Protein AF-A0A0P8AP34-F1 (afdb_monomer)

Mean predicted aligned error: 3.26 Å

pLDDT: mean 94.68, std 5.71, range [66.31, 98.69]

Radius of gyration: 13.84 Å; Cα contacts (8 Å, |Δi|>4): 264; chains: 1; bounding box: 38×27×34 Å

Solvent-accessible surface area (backbone atoms only — not comparable to full-atom values): 5595 Å² total; per-residue (Å²): 118,61,66,52,74,53,68,55,76,51,82,95,37,41,32,45,30,46,32,49,29,29,53,101,77,74,80,53,64,26,46,33,44,32,49,28,35,55,77,39,84,52,97,44,41,34,34,35,40,35,45,30,44,33,46,54,96,64,39,30,37,34,44,38,40,34,39,40,40,25,88,46,92,65,72,35,48,31,38,33,38,36,44,24,48,32,47,58,80,61,76,46,77,46,75,50,73,51,76,42,79,48,97,72,134

Nearest PDB structures (foldseek):
  6x9z-assembly1_A  TM=8.421E-01  e=1.098E-01  synthetic construct
  8uzl-assembly2_B  TM=6.534E-01  e=4.245E+00  synthetic construct
  7pge-assembly1_B  TM=5.270E-01  e=3.800E+00  Escherichia coli
  7tt0-assembly1_A  TM=4.113E-01  e=2.579E+00  Escherichia coli
  1nqf-assembly1_A  TM=3.767E-01  e=6.255E+00  Escherichia coli

Foldseek 3Di:
DDKDKDWDD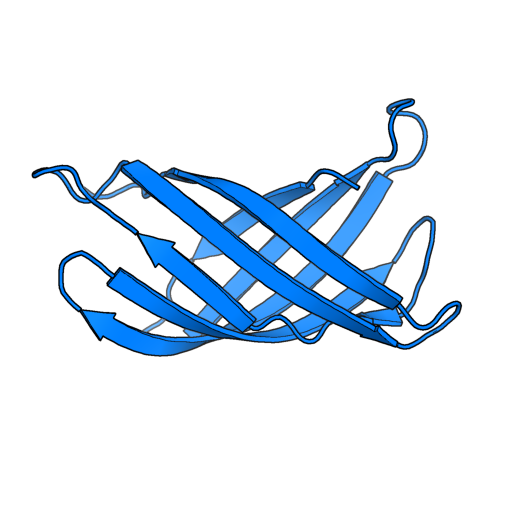DPDWWIWIWIWDDDPPNPKIKTKIKTKTFPDDDPFKTWIWIWIWMDIPFTFIKIKTKMWGQPDPPSFKTKIWIWIFGDHPDTDIDIDIDMGGDDDD

Sequence (105 aa):
MPFIGINNQFGERFVPEFRLGTNDFLTDFDVELVANFLLMKKESVEIYGGFGGRVGDIDGLVIPIGLNAFPFARKDFGFHFELAPLVGDFDYLRGTFGIRYRFID

Organism: NCBI:txid1305737

Structure (mmCIF, N/CA/C/O backbone):
data_AF-A0A0P8AP34-F1
#
_entry.id   AF-A0A0P8AP34-F1
#
loop_
_atom_site.group_PDB
_atom_site.id
_atom_site.type_symbol
_atom_site.label_atom_id
_atom_site.label_alt_id
_atom_site.label_comp_id
_atom_site.label_asym_id
_atom_site.label_entity_id
_atom_site.label_seq_id
_atom_site.pdbx_PDB_ins_code
_atom_site.Cartn_x
_atom_site.Cartn_y
_atom_site.Cartn_z
_atom_site.occupancy
_atom_site.B_iso_or_equiv
_atom_site.auth_seq_id
_atom_site.auth_comp_id
_atom_site.auth_asym_id
_atom_site.auth_atom_id
_atom_site.pdbx_PDB_model_num
ATOM 1 N N . MET A 1 1 ? 9.094 7.484 -5.043 1.00 82.06 1 MET A N 1
ATOM 2 C CA . MET A 1 1 ? 7.904 7.040 -5.798 1.00 82.06 1 MET A CA 1
ATOM 3 C C . MET A 1 1 ? 6.694 7.066 -4.880 1.00 82.06 1 MET A C 1
ATOM 5 O O . MET A 1 1 ? 6.376 6.051 -4.259 1.00 82.06 1 MET A O 1
ATOM 9 N N . PRO A 1 2 ? 6.085 8.246 -4.697 1.00 89.75 2 PRO A N 1
ATOM 10 C CA . PRO A 1 2 ? 4.748 8.335 -4.124 1.00 89.75 2 PRO A CA 1
ATOM 11 C C . PRO A 1 2 ? 3.745 7.559 -4.986 1.00 89.75 2 PRO A C 1
ATOM 13 O O . PRO A 1 2 ? 3.886 7.493 -6.206 1.00 89.75 2 PRO A O 1
ATOM 16 N N . PHE A 1 3 ? 2.720 6.997 -4.351 1.00 94.44 3 PHE A N 1
ATOM 17 C CA . PHE A 1 3 ? 1.581 6.409 -5.045 1.00 94.44 3 PHE A CA 1
ATOM 18 C C . PHE A 1 3 ? 0.284 6.668 -4.286 1.00 94.44 3 PHE A C 1
ATOM 20 O O . PHE A 1 3 ? 0.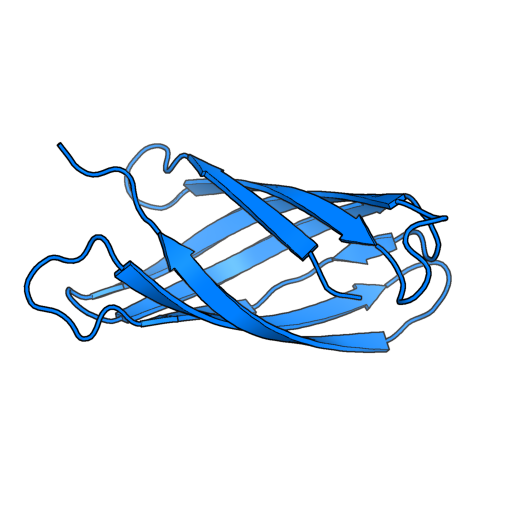280 6.864 -3.069 1.00 94.44 3 PHE A O 1
ATOM 27 N N . ILE A 1 4 ? -0.824 6.622 -5.018 1.00 96.56 4 ILE A N 1
ATOM 28 C CA . ILE A 1 4 ? -2.169 6.479 -4.468 1.00 96.56 4 ILE A CA 1
ATOM 29 C C . ILE A 1 4 ? -2.655 5.055 -4.726 1.00 96.56 4 ILE A C 1
ATOM 31 O O . ILE A 1 4 ? -2.490 4.532 -5.825 1.00 96.56 4 ILE A O 1
ATOM 35 N N . GLY A 1 5 ? -3.241 4.429 -3.706 1.00 97.38 5 GLY A N 1
ATOM 36 C CA . GLY A 1 5 ? -3.825 3.093 -3.789 1.00 97.38 5 GLY A CA 1
ATOM 37 C C . GLY A 1 5 ? -5.336 3.133 -3.590 1.00 97.38 5 GLY A C 1
ATOM 38 O O . GLY A 1 5 ? -5.831 3.839 -2.709 1.00 97.38 5 GLY A O 1
ATOM 39 N N . ILE A 1 6 ? -6.066 2.355 -4.385 1.00 98.06 6 ILE A N 1
ATOM 40 C CA . ILE A 1 6 ? -7.493 2.087 -4.197 1.00 98.06 6 ILE A CA 1
ATOM 41 C C . ILE A 1 6 ? -7.677 0.574 -4.136 1.00 98.06 6 ILE A C 1
ATOM 43 O O . ILE A 1 6 ? -7.224 -0.160 -5.014 1.00 98.06 6 ILE A O 1
ATOM 47 N N . ASN A 1 7 ? -8.358 0.109 -3.095 1.00 97.44 7 ASN A N 1
ATOM 48 C CA . ASN A 1 7 ? -8.648 -1.301 -2.879 1.00 97.44 7 ASN A CA 1
ATOM 49 C C . ASN A 1 7 ? -10.105 -1.508 -2.481 1.00 97.44 7 ASN A C 1
ATOM 51 O O . ASN A 1 7 ? -10.792 -0.582 -2.049 1.00 97.44 7 ASN A O 1
ATOM 55 N N . ASN A 1 8 ? -10.546 -2.755 -2.597 1.00 95.19 8 ASN A N 1
ATOM 56 C CA . ASN A 1 8 ? -11.779 -3.222 -1.987 1.00 95.19 8 ASN A CA 1
ATOM 57 C C . ASN A 1 8 ? -11.484 -4.504 -1.202 1.00 95.19 8 ASN A C 1
ATOM 59 O O . ASN A 1 8 ? -10.720 -5.347 -1.669 1.00 95.19 8 ASN A O 1
ATOM 63 N N . GLN A 1 9 ? -12.060 -4.652 -0.009 1.00 94.69 9 GLN A N 1
ATOM 64 C CA . GLN A 1 9 ? -11.910 -5.870 0.781 1.00 94.69 9 GLN A CA 1
ATOM 65 C C . GLN A 1 9 ? -12.981 -6.885 0.359 1.00 94.69 9 GLN A C 1
ATOM 67 O O . GLN A 1 9 ? -14.171 -6.673 0.578 1.00 94.69 9 GLN A O 1
ATOM 72 N N . PHE A 1 10 ? -12.551 -8.028 -0.173 1.00 94.25 10 PHE A N 1
ATOM 73 C CA . PHE A 1 10 ? -13.420 -9.160 -0.479 1.00 94.25 10 PHE A CA 1
ATOM 74 C C . PHE A 1 10 ? -13.328 -10.221 0.621 1.00 94.25 10 PHE A C 1
ATOM 76 O O . PHE A 1 10 ? -12.255 -10.748 0.937 1.00 94.25 10 PHE A O 1
ATOM 83 N N . GLY A 1 11 ? -14.480 -10.551 1.206 1.00 93.12 11 GLY A N 1
ATOM 84 C CA . GLY A 1 11 ? -14.553 -11.463 2.343 1.00 93.12 11 GLY A CA 1
ATOM 85 C C . GLY A 1 11 ? -13.760 -10.944 3.545 1.00 93.12 11 GLY A C 1
ATOM 86 O O . GLY A 1 11 ? -13.692 -9.744 3.811 1.00 93.12 11 GLY A O 1
ATOM 87 N N . GLU A 1 12 ? -13.140 -11.852 4.297 1.00 91.81 12 GLU A N 1
ATOM 88 C CA . GLU A 1 12 ? -12.474 -11.477 5.548 1.00 91.81 12 GLU A CA 1
ATOM 89 C C . GLU A 1 12 ? -11.050 -10.944 5.369 1.00 91.81 12 GLU A C 1
ATOM 91 O O . GLU A 1 12 ? -10.590 -10.168 6.211 1.00 91.81 12 GLU A O 1
ATOM 96 N N . ARG A 1 13 ? -10.340 -11.359 4.309 1.00 95.06 13 ARG A N 1
ATOM 97 C CA . ARG A 1 13 ? -8.879 -11.178 4.227 1.00 95.06 13 ARG A CA 1
ATOM 98 C C . ARG A 1 13 ? -8.333 -10.704 2.888 1.00 95.06 13 ARG A C 1
ATOM 100 O O . ARG A 1 13 ? -7.237 -10.160 2.898 1.00 95.06 13 ARG A O 1
ATOM 107 N N . PHE A 1 14 ? -9.020 -10.914 1.767 1.00 97.88 14 PHE A N 1
ATOM 108 C CA . PHE A 1 14 ? -8.458 -10.593 0.454 1.00 97.88 14 PHE A CA 1
ATOM 109 C C . PHE A 1 14 ? -8.696 -9.122 0.101 1.00 97.88 14 PHE A C 1
ATOM 111 O O . PHE A 1 14 ? -9.823 -8.639 0.180 1.00 97.88 14 PHE A O 1
ATOM 118 N N . VAL A 1 15 ? -7.634 -8.407 -0.264 1.00 98.00 15 VAL A N 1
ATOM 119 C CA . VAL A 1 15 ? -7.638 -6.959 -0.510 1.00 98.00 15 VAL A CA 1
ATOM 120 C C . VAL A 1 15 ? -6.814 -6.660 -1.771 1.00 98.00 15 VAL A C 1
ATOM 122 O O . VAL A 1 15 ? -5.651 -6.260 -1.679 1.00 98.00 15 VAL A O 1
ATOM 125 N N . PRO A 1 16 ? -7.364 -6.892 -2.974 1.00 98.31 16 PRO A N 1
ATOM 126 C CA . PRO A 1 16 ? -6.726 -6.453 -4.203 1.00 98.31 16 PRO A CA 1
ATOM 127 C C . PRO A 1 16 ? -6.668 -4.926 -4.239 1.00 98.31 16 PRO A C 1
ATOM 129 O O . PRO A 1 16 ? -7.626 -4.243 -3.872 1.00 98.31 16 PRO A O 1
ATOM 132 N N . GLU A 1 17 ? -5.539 -4.399 -4.686 1.00 98.56 17 GLU A N 1
ATOM 133 C CA . GLU A 1 17 ? -5.257 -2.974 -4.730 1.00 98.56 17 GLU A CA 1
ATOM 134 C C . GLU A 1 17 ? -4.683 -2.587 -6.088 1.00 98.56 17 GLU A C 1
ATOM 136 O O . GLU A 1 17 ? -3.743 -3.209 -6.585 1.00 98.56 17 GLU A O 1
ATOM 141 N N . PHE A 1 18 ? -5.256 -1.538 -6.666 1.00 98.56 18 PHE A N 1
ATOM 142 C CA . PHE A 1 18 ? -4.681 -0.818 -7.788 1.00 98.56 18 PHE A CA 1
ATOM 143 C C . PHE A 1 18 ? -3.940 0.401 -7.256 1.00 98.56 18 PHE A C 1
ATOM 145 O O . PHE A 1 18 ? -4.471 1.136 -6.419 1.00 98.56 18 PHE A O 1
ATOM 152 N N . ARG A 1 19 ? -2.727 0.624 -7.752 1.00 97.81 19 ARG A N 1
ATOM 153 C CA . ARG A 1 19 ? -1.858 1.725 -7.356 1.00 97.81 19 ARG A CA 1
ATOM 154 C C . ARG A 1 19 ? -1.433 2.506 -8.587 1.00 97.81 19 ARG A C 1
ATOM 156 O O . ARG A 1 19 ? -1.009 1.922 -9.583 1.00 97.81 19 ARG A O 1
ATOM 163 N N . LEU A 1 20 ? -1.527 3.825 -8.480 1.00 96.81 20 LEU A N 1
ATOM 164 C CA . LEU A 1 20 ? -0.989 4.764 -9.453 1.00 96.81 20 LEU A CA 1
ATOM 165 C C . LEU A 1 20 ? 0.140 5.546 -8.785 1.00 96.81 20 LEU A C 1
ATOM 167 O O . LEU A 1 20 ? -0.091 6.270 -7.813 1.00 96.81 20 LEU A O 1
ATOM 171 N N . GLY A 1 21 ? 1.354 5.344 -9.279 1.00 93.50 21 GLY A N 1
ATOM 172 C CA . GLY A 1 21 ? 2.569 6.005 -8.827 1.00 93.50 21 GLY A CA 1
ATOM 173 C C . GLY A 1 21 ? 3.054 7.058 -9.811 1.00 93.50 21 GLY A C 1
ATOM 174 O O . GLY A 1 21 ? 2.600 7.123 -10.951 1.00 93.50 21 GLY A O 1
ATOM 175 N N . THR A 1 22 ? 3.974 7.890 -9.344 1.00 90.56 22 THR A N 1
ATOM 176 C CA . THR A 1 22 ? 4.712 8.845 -10.173 1.00 90.56 22 THR A CA 1
ATOM 177 C C . THR A 1 22 ? 6.086 9.108 -9.568 1.00 90.56 22 THR A C 1
ATOM 179 O O . THR A 1 22 ? 6.314 8.889 -8.369 1.00 90.56 22 THR A O 1
ATOM 182 N N . ASN A 1 23 ? 6.998 9.621 -10.387 1.00 82.19 23 ASN A N 1
ATOM 183 C CA . ASN A 1 23 ? 8.223 10.265 -9.927 1.00 82.19 23 ASN A CA 1
ATOM 184 C C . ASN A 1 23 ? 7.972 11.731 -9.505 1.00 82.19 23 ASN A C 1
ATOM 186 O O . ASN A 1 23 ? 6.840 12.225 -9.553 1.00 82.19 23 ASN A O 1
ATOM 190 N N . ASP A 1 24 ? 9.030 12.421 -9.072 1.00 79.00 24 ASP A N 1
ATOM 191 C CA . ASP A 1 24 ? 8.967 13.795 -8.545 1.00 79.00 24 ASP A CA 1
ATOM 192 C C . ASP A 1 24 ? 8.539 14.843 -9.594 1.00 79.00 24 ASP A C 1
ATOM 194 O O . ASP A 1 24 ? 8.246 15.986 -9.240 1.00 79.00 24 ASP A O 1
ATOM 198 N N . PHE A 1 25 ? 8.486 14.466 -10.877 1.00 78.50 25 PHE A N 1
ATOM 199 C CA . PHE A 1 25 ? 8.231 15.370 -11.998 1.00 78.50 25 PHE A CA 1
ATOM 200 C C . PHE A 1 25 ? 6.820 15.250 -12.597 1.00 78.50 25 PHE A C 1
ATOM 202 O O . PHE A 1 25 ? 6.476 16.054 -13.461 1.00 78.50 25 PHE A O 1
ATOM 209 N N . LEU A 1 26 ? 5.979 14.316 -12.125 1.00 76.94 26 LEU A N 1
ATOM 210 C CA . LEU A 1 26 ? 4.616 14.064 -12.644 1.00 76.94 26 LEU A CA 1
ATOM 211 C C . LEU A 1 26 ? 4.550 13.742 -14.151 1.00 76.94 26 LEU A C 1
ATOM 213 O O . LEU A 1 26 ? 3.485 13.848 -14.761 1.00 76.94 26 LEU A O 1
ATOM 217 N N . THR A 1 27 ? 5.681 13.389 -14.759 1.00 74.31 27 THR A N 1
ATOM 218 C CA . THR A 1 27 ? 5.795 13.096 -16.193 1.00 74.31 27 THR A CA 1
ATOM 219 C C . THR A 1 27 ? 5.613 11.621 -16.499 1.00 74.31 27 THR A C 1
ATOM 221 O O . THR A 1 27 ? 5.065 11.288 -17.549 1.00 74.31 27 THR A O 1
ATOM 224 N N . ASP A 1 28 ? 6.009 10.760 -15.564 1.00 83.62 28 ASP A N 1
ATOM 225 C CA . ASP A 1 28 ? 6.040 9.317 -15.748 1.00 83.62 28 ASP A CA 1
ATOM 226 C C . ASP A 1 28 ? 5.172 8.661 -14.677 1.00 83.62 28 ASP A C 1
ATOM 228 O O . ASP A 1 28 ? 5.383 8.832 -13.472 1.00 83.62 28 ASP A O 1
ATOM 232 N N . PHE A 1 29 ? 4.134 7.965 -15.143 1.00 90.88 29 PHE A N 1
ATOM 233 C CA . PHE A 1 29 ? 3.181 7.273 -14.291 1.00 90.88 29 PHE A CA 1
ATOM 234 C C . PHE A 1 29 ? 3.506 5.793 -14.227 1.00 90.88 29 PHE A C 1
ATOM 236 O O . PHE A 1 29 ? 3.722 5.139 -15.246 1.00 90.88 29 PHE A O 1
ATOM 243 N N . ASP A 1 30 ? 3.415 5.260 -13.019 1.00 93.25 30 ASP A N 1
ATOM 244 C CA . ASP A 1 30 ? 3.562 3.842 -12.758 1.00 93.25 30 ASP A CA 1
ATOM 245 C C . ASP A 1 30 ? 2.216 3.227 -12.424 1.00 93.25 30 ASP A C 1
ATOM 247 O O . ASP A 1 30 ? 1.455 3.764 -11.615 1.00 93.25 30 ASP A O 1
ATOM 251 N N . VAL A 1 31 ? 1.956 2.052 -12.975 1.00 96.88 31 VAL A N 1
ATOM 252 C CA . VAL A 1 31 ? 0.795 1.247 -12.621 1.00 96.88 31 VAL A CA 1
ATOM 253 C C . VAL A 1 31 ? 1.264 0.025 -11.854 1.00 96.88 31 VAL A C 1
ATOM 255 O O . VAL A 1 31 ? 2.134 -0.711 -12.308 1.00 96.88 31 VAL A O 1
ATOM 258 N N . GLU A 1 32 ? 0.667 -0.217 -10.693 1.00 98.00 32 GLU A N 1
ATOM 259 C CA . GLU A 1 32 ? 0.956 -1.389 -9.874 1.00 98.00 32 GLU A CA 1
ATOM 260 C C . GLU A 1 32 ? -0.354 -2.066 -9.445 1.00 98.00 32 GLU A C 1
ATOM 262 O O . GLU A 1 32 ? -1.309 -1.424 -9.006 1.00 98.00 32 GLU A O 1
ATOM 267 N N . LEU A 1 33 ? -0.412 -3.386 -9.609 1.00 98.44 33 LEU A N 1
ATOM 268 C CA . LEU A 1 33 ? -1.528 -4.230 -9.189 1.00 98.44 33 LEU A CA 1
ATOM 269 C C . LEU A 1 33 ? -1.031 -5.205 -8.136 1.00 98.44 33 LEU A C 1
ATOM 271 O O . LEU A 1 33 ? -0.110 -5.978 -8.399 1.00 98.44 33 LEU A O 1
ATOM 275 N N . VAL A 1 34 ? -1.663 -5.201 -6.963 1.00 98.50 34 VAL A N 1
ATOM 276 C CA . VAL A 1 34 ? -1.244 -6.019 -5.824 1.00 98.50 34 VAL A CA 1
ATOM 277 C C . VAL A 1 34 ? -2.412 -6.812 -5.265 1.00 98.50 34 VAL A C 1
ATOM 279 O O . VAL A 1 34 ? -3.474 -6.277 -4.959 1.00 98.50 34 VAL A O 1
ATOM 282 N N . ALA A 1 35 ? -2.193 -8.104 -5.070 1.00 98.56 35 ALA A N 1
ATOM 283 C CA . ALA A 1 35 ? -3.079 -9.001 -4.355 1.00 98.56 35 ALA A CA 1
ATOM 284 C C . ALA A 1 35 ? -2.645 -9.067 -2.880 1.00 98.56 35 ALA A C 1
ATOM 286 O O . ALA A 1 35 ? -1.712 -9.799 -2.544 1.00 98.56 35 ALA A O 1
ATOM 287 N N . ASN A 1 36 ? -3.293 -8.299 -1.995 1.00 98.56 36 ASN A N 1
ATOM 288 C CA . ASN A 1 36 ? -2.975 -8.316 -0.563 1.00 98.56 36 ASN A CA 1
ATOM 289 C C . ASN A 1 36 ? -3.873 -9.278 0.221 1.00 98.56 36 ASN A C 1
ATOM 291 O O . ASN A 1 36 ? -5.049 -9.469 -0.091 1.00 98.56 36 ASN A O 1
ATOM 295 N N . PHE A 1 37 ? -3.327 -9.826 1.302 1.00 98.19 37 PHE A N 1
ATOM 296 C CA . PHE A 1 37 ? -4.023 -10.647 2.280 1.00 98.19 37 PHE A CA 1
ATOM 297 C C . PHE A 1 37 ? -3.789 -10.096 3.687 1.00 98.19 37 PHE A C 1
ATOM 299 O O . PHE A 1 37 ? -2.648 -9.916 4.115 1.00 98.19 37 PHE A O 1
ATOM 306 N N . LEU A 1 38 ? -4.870 -9.863 4.433 1.00 98.06 38 LEU A N 1
ATOM 307 C CA . LEU A 1 38 ? -4.798 -9.519 5.852 1.00 98.06 38 LEU A CA 1
ATOM 308 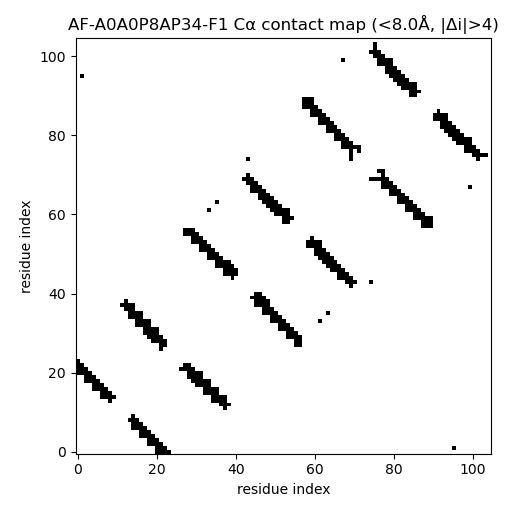C C . LEU A 1 38 ? -4.268 -10.725 6.640 1.00 98.06 38 LEU A C 1
ATOM 310 O O . LEU A 1 38 ? -4.934 -11.756 6.755 1.00 98.06 38 LEU A O 1
ATOM 314 N N . LEU A 1 39 ? -3.067 -10.577 7.196 1.00 98.00 39 LEU A N 1
ATOM 315 C CA . LEU A 1 39 ? -2.407 -11.563 8.056 1.00 98.00 39 LEU A CA 1
ATOM 316 C C . LEU A 1 39 ? -2.871 -11.417 9.508 1.00 98.00 39 LEU A C 1
ATOM 318 O O . LEU A 1 39 ? -2.990 -12.399 10.238 1.00 98.00 39 LEU A O 1
ATOM 322 N N . MET A 1 40 ? -3.165 -10.182 9.918 1.00 97.69 40 MET A N 1
ATOM 323 C CA . MET A 1 40 ? -3.728 -9.856 11.222 1.00 97.69 40 MET A CA 1
ATOM 324 C C . MET A 1 40 ? -4.748 -8.732 11.068 1.00 97.69 40 MET A C 1
ATOM 326 O O . MET A 1 40 ? -4.450 -7.704 10.464 1.00 97.69 40 MET A O 1
ATOM 330 N N . LYS A 1 41 ? -5.921 -8.899 11.683 1.00 95.00 41 LYS A N 1
ATOM 331 C CA . LYS A 1 41 ? -6.965 -7.874 11.757 1.00 95.00 41 LYS A CA 1
ATOM 332 C C . LYS A 1 41 ? -7.390 -7.673 13.208 1.00 95.00 41 LYS A C 1
ATOM 334 O O . LYS A 1 41 ? -8.086 -8.511 13.774 1.00 95.00 41 LYS A O 1
ATOM 339 N N . LYS A 1 42 ? -6.930 -6.582 13.821 1.00 94.88 42 LYS A N 1
ATOM 340 C CA . LYS A 1 42 ? -7.395 -6.092 15.126 1.00 94.88 42 LYS A CA 1
ATOM 341 C C . LYS A 1 42 ? -8.156 -4.783 14.926 1.00 94.88 42 LYS A C 1
ATOM 343 O O . LYS A 1 42 ? -8.032 -4.143 13.889 1.00 94.88 42 LYS A O 1
ATOM 348 N N . GLU A 1 43 ? -8.899 -4.359 15.943 1.00 92.44 43 GLU A N 1
ATOM 349 C CA . GLU A 1 43 ? -9.779 -3.183 15.873 1.00 92.44 43 GLU A CA 1
ATOM 350 C C . GLU A 1 43 ? -9.080 -1.900 15.383 1.00 92.44 43 GLU A C 1
ATOM 352 O O . GLU A 1 43 ? -9.647 -1.137 14.607 1.00 92.44 43 GLU A O 1
ATOM 357 N N . SER A 1 44 ? -7.839 -1.664 15.820 1.00 96.00 44 SER A N 1
ATOM 358 C CA . SER A 1 44 ? -7.087 -0.442 15.488 1.00 96.00 44 SER A CA 1
ATOM 359 C C . SER A 1 44 ? -5.815 -0.696 14.681 1.00 96.00 44 SER A C 1
ATOM 361 O O . SER A 1 44 ? -5.118 0.258 14.350 1.00 96.00 44 SER A O 1
ATOM 363 N N . VAL A 1 45 ? -5.480 -1.956 14.388 1.00 97.56 45 VAL A N 1
ATOM 364 C CA . VAL A 1 45 ? -4.239 -2.323 13.691 1.00 97.56 45 VAL A CA 1
ATOM 365 C C . VAL A 1 45 ? -4.489 -3.510 12.774 1.00 97.56 45 VAL A C 1
ATOM 367 O O . VAL A 1 45 ? -4.996 -4.546 13.205 1.00 97.56 45 VAL A O 1
ATOM 370 N N . GLU A 1 46 ? -4.045 -3.384 11.533 1.00 97.81 46 GLU A N 1
ATOM 371 C CA . GLU A 1 46 ? -4.031 -4.461 10.554 1.00 97.81 46 GLU A CA 1
ATOM 372 C C . GLU A 1 46 ? -2.626 -4.658 10.012 1.00 97.81 46 GLU A C 1
ATOM 374 O O . GLU A 1 46 ? -1.917 -3.686 9.768 1.00 97.81 46 GLU A O 1
ATOM 379 N N . ILE A 1 47 ? -2.248 -5.915 9.803 1.00 98.50 47 ILE A N 1
ATOM 380 C CA . ILE A 1 47 ? -1.025 -6.288 9.096 1.00 98.50 47 ILE A CA 1
ATOM 381 C C . ILE A 1 47 ? -1.440 -7.077 7.864 1.00 98.50 47 ILE A C 1
ATOM 383 O O . ILE A 1 47 ? -2.284 -7.974 7.956 1.00 98.50 47 ILE A O 1
ATOM 387 N N . TYR A 1 48 ? -0.835 -6.762 6.728 1.00 98.56 48 TYR A N 1
ATOM 388 C CA . TYR A 1 48 ? -1.047 -7.474 5.480 1.00 98.56 48 TYR A CA 1
ATOM 389 C C . TYR A 1 48 ? 0.279 -7.852 4.833 1.00 98.56 48 TYR A C 1
ATOM 391 O O . TYR A 1 48 ? 1.312 -7.229 5.072 1.00 98.56 48 TYR A O 1
ATOM 399 N N . GLY A 1 49 ? 0.221 -8.891 4.013 1.00 98.69 49 GLY A N 1
ATOM 400 C CA . GLY A 1 49 ? 1.257 -9.237 3.055 1.00 98.69 49 GLY A CA 1
ATOM 401 C C . GLY A 1 49 ? 0.618 -9.384 1.684 1.00 98.69 49 GLY A C 1
ATOM 402 O O . GLY A 1 49 ? -0.571 -9.695 1.592 1.00 98.69 49 GLY A O 1
ATOM 403 N N . GLY A 1 50 ? 1.375 -9.162 0.624 1.00 98.38 50 GLY A N 1
ATOM 404 C CA . GLY A 1 50 ? 0.851 -9.245 -0.727 1.00 98.38 50 GLY A CA 1
ATOM 405 C C . GLY A 1 50 ? 1.893 -9.646 -1.750 1.00 98.38 50 GLY A C 1
ATOM 406 O O . GLY A 1 50 ? 3.075 -9.818 -1.453 1.00 98.38 50 GLY A O 1
ATOM 407 N N . PHE A 1 51 ? 1.412 -9.786 -2.975 1.00 98.38 51 PHE A N 1
ATOM 408 C CA . PHE A 1 51 ? 2.229 -9.990 -4.157 1.00 98.38 51 PHE A CA 1
ATOM 409 C C . PHE A 1 51 ? 1.566 -9.294 -5.341 1.00 98.38 51 PHE A C 1
ATOM 411 O O . PHE A 1 51 ? 0.339 -9.305 -5.465 1.00 98.38 51 PHE A O 1
ATOM 418 N N . GLY A 1 52 ? 2.362 -8.684 -6.204 1.00 98.19 52 GLY A N 1
ATOM 419 C CA . GLY A 1 52 ? 1.871 -7.885 -7.310 1.00 98.19 52 GLY A CA 1
ATOM 420 C C . GLY A 1 52 ? 2.901 -7.683 -8.405 1.00 98.19 52 GLY A C 1
ATOM 421 O O . GLY A 1 52 ? 4.020 -8.188 -8.330 1.00 98.19 52 GLY A O 1
ATOM 422 N N . GLY A 1 53 ? 2.502 -6.922 -9.413 1.00 98.00 53 GLY A N 1
ATOM 423 C CA . GLY A 1 53 ? 3.369 -6.472 -10.494 1.00 98.00 53 GLY A CA 1
ATOM 424 C C . GLY A 1 53 ? 3.248 -4.968 -10.681 1.00 98.00 53 GLY A C 1
ATOM 425 O O . GLY A 1 53 ? 2.173 -4.401 -10.473 1.00 98.00 53 GLY A O 1
ATOM 426 N N . ARG A 1 54 ? 4.351 -4.342 -11.080 1.00 96.12 54 ARG A N 1
ATOM 427 C CA . ARG A 1 54 ? 4.458 -2.926 -11.426 1.00 96.12 54 ARG A CA 1
ATOM 428 C C . ARG A 1 54 ? 4.977 -2.784 -12.854 1.00 96.12 54 ARG A C 1
ATOM 430 O O . ARG A 1 54 ? 5.859 -3.541 -13.254 1.00 96.12 54 ARG A O 1
ATOM 437 N N . VAL A 1 55 ? 4.423 -1.815 -13.578 1.00 95.56 55 VAL A N 1
ATOM 438 C CA . VAL A 1 55 ? 4.858 -1.386 -14.912 1.00 95.56 55 VAL A CA 1
ATOM 439 C C . VAL A 1 55 ? 4.994 0.140 -14.924 1.00 95.56 55 VAL A C 1
ATOM 441 O O . VAL A 1 55 ? 4.089 0.826 -14.441 1.00 95.56 55 VAL A O 1
ATOM 444 N N . GLY A 1 56 ? 6.096 0.668 -15.456 1.00 91.88 56 GLY A N 1
ATOM 445 C CA . GLY A 1 56 ? 6.391 2.102 -15.522 1.00 91.88 56 GLY A CA 1
ATOM 446 C C . GLY A 1 56 ? 7.894 2.378 -15.613 1.00 91.88 56 GLY A C 1
ATOM 447 O O . GLY A 1 56 ? 8.575 1.819 -16.465 1.00 91.88 56 GLY A O 1
ATOM 448 N N . ASP A 1 57 ? 8.419 3.226 -14.726 1.00 88.56 57 ASP A N 1
ATOM 449 C CA . ASP A 1 57 ? 9.847 3.593 -14.704 1.00 88.56 57 ASP A CA 1
ATOM 450 C C . ASP A 1 57 ? 10.759 2.424 -14.284 1.00 88.56 57 ASP A C 1
ATOM 452 O O . ASP A 1 57 ? 11.928 2.370 -14.664 1.00 88.56 57 ASP A O 1
ATOM 456 N N . ILE A 1 58 ? 10.253 1.509 -13.443 1.00 89.38 58 ILE A N 1
ATOM 457 C CA . ILE A 1 58 ? 10.965 0.271 -13.080 1.00 89.38 58 ILE A CA 1
ATOM 458 C C . ILE A 1 58 ? 9.955 -0.873 -13.051 1.00 89.38 58 ILE A C 1
ATOM 460 O O . ILE A 1 58 ? 9.103 -0.932 -12.151 1.00 89.38 58 ILE A O 1
ATOM 464 N N . ASP A 1 59 ? 10.077 -1.788 -14.004 1.00 94.81 59 ASP A N 1
ATOM 465 C CA . ASP A 1 59 ? 9.181 -2.928 -14.114 1.00 94.81 59 ASP A CA 1
ATOM 466 C C . ASP A 1 59 ? 9.616 -4.044 -13.163 1.00 94.81 59 ASP A C 1
ATOM 468 O O . ASP A 1 59 ? 10.804 -4.258 -12.890 1.00 94.81 59 ASP A O 1
ATOM 472 N N . GLY A 1 60 ? 8.640 -4.779 -12.629 1.00 96.62 60 GLY A N 1
ATOM 473 C CA . GLY A 1 60 ? 8.950 -5.929 -11.791 1.00 96.62 60 GLY A CA 1
ATOM 474 C C . GLY A 1 60 ? 7.821 -6.421 -10.905 1.00 96.62 60 GLY A C 1
ATOM 475 O O . GLY A 1 60 ? 6.688 -5.939 -10.927 1.00 96.62 60 GLY A O 1
ATOM 476 N N . LEU A 1 61 ? 8.165 -7.418 -10.100 1.00 98.19 61 LEU A N 1
ATOM 477 C CA . LEU A 1 61 ? 7.323 -7.970 -9.052 1.00 98.19 61 LEU A CA 1
ATOM 478 C C . LEU A 1 61 ? 7.417 -7.111 -7.796 1.00 98.19 61 LEU A C 1
ATOM 480 O O . LEU A 1 61 ? 8.491 -6.619 -7.459 1.00 98.19 61 LEU A O 1
ATOM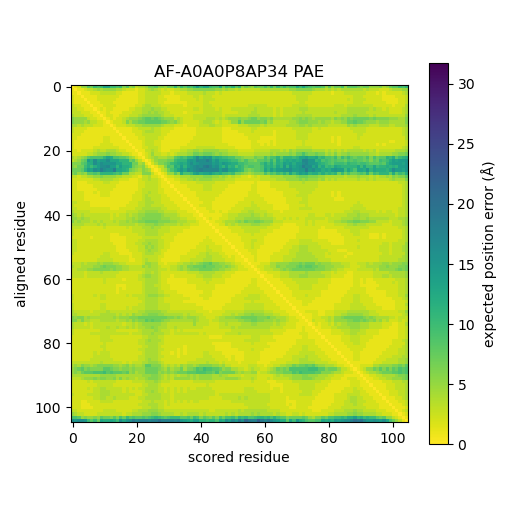 484 N N . VAL A 1 62 ? 6.306 -6.986 -7.073 1.00 97.94 62 VAL A N 1
ATOM 485 C CA . VAL A 1 62 ? 6.215 -6.228 -5.819 1.00 97.94 62 VAL A CA 1
ATOM 486 C C . VAL A 1 62 ? 5.715 -7.147 -4.716 1.00 97.94 62 VAL A C 1
ATOM 4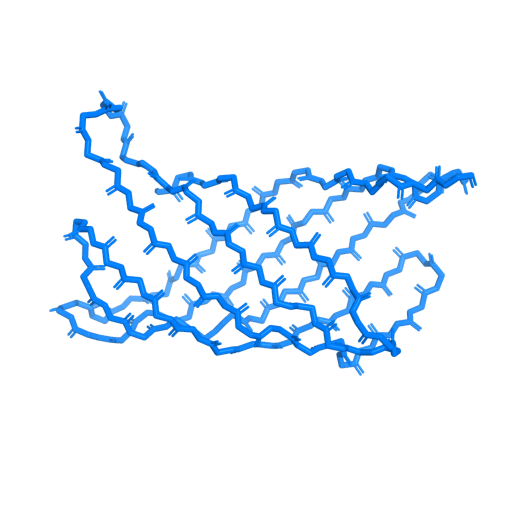88 O O . VAL A 1 62 ? 4.687 -7.804 -4.875 1.00 97.94 62 VAL A O 1
ATOM 491 N N . ILE A 1 63 ? 6.427 -7.196 -3.589 1.00 98.38 63 ILE A N 1
ATOM 492 C CA . ILE A 1 63 ? 6.111 -8.103 -2.471 1.00 98.38 63 ILE A CA 1
ATOM 493 C C . ILE A 1 63 ? 5.868 -7.296 -1.188 1.00 98.38 63 ILE A C 1
ATOM 495 O O . ILE A 1 63 ? 6.732 -7.232 -0.316 1.00 98.38 63 ILE A O 1
ATOM 499 N N . PRO A 1 64 ? 4.724 -6.614 -1.044 1.00 98.25 64 PRO A N 1
ATOM 500 C CA . PRO A 1 64 ? 4.520 -5.733 0.094 1.00 98.25 64 PRO A CA 1
ATOM 501 C C . PRO A 1 64 ? 4.220 -6.485 1.389 1.00 98.25 64 PRO A C 1
ATOM 503 O O . PRO A 1 64 ? 3.460 -7.452 1.418 1.00 98.25 64 PRO A O 1
ATOM 506 N N . ILE A 1 65 ? 4.762 -5.969 2.487 1.00 98.56 65 ILE A N 1
ATOM 507 C CA . ILE A 1 65 ? 4.353 -6.260 3.858 1.00 98.56 65 ILE A CA 1
ATOM 508 C C . ILE A 1 65 ? 4.058 -4.917 4.510 1.00 98.56 65 ILE A C 1
ATOM 510 O O . ILE A 1 65 ? 4.936 -4.057 4.592 1.00 98.56 65 ILE A O 1
ATOM 514 N N . GLY A 1 66 ? 2.830 -4.725 4.978 1.00 98.25 66 GLY A N 1
ATOM 515 C CA . GLY A 1 66 ? 2.422 -3.432 5.504 1.00 98.25 66 GLY A CA 1
ATOM 516 C C . GLY A 1 66 ? 1.526 -3.494 6.724 1.00 98.25 66 GLY A C 1
ATOM 517 O O . GLY A 1 66 ? 0.988 -4.534 7.109 1.00 98.25 66 GLY A O 1
ATOM 518 N N . LEU A 1 67 ? 1.397 -2.327 7.341 1.00 98.44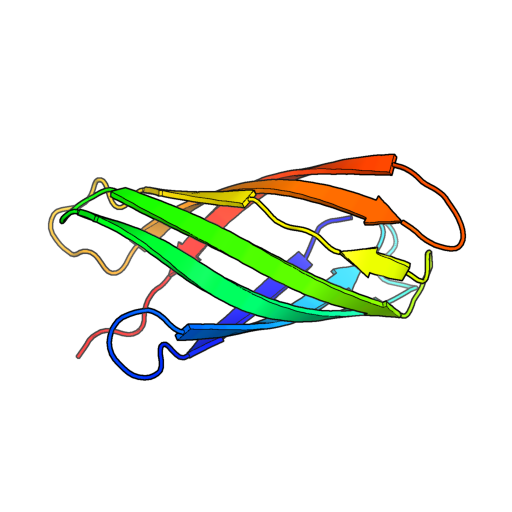 67 LEU A N 1
ATOM 519 C CA . LEU A 1 67 ? 0.645 -2.059 8.547 1.00 98.44 67 LEU A CA 1
ATOM 520 C C . LEU A 1 67 ? -0.308 -0.895 8.288 1.00 98.44 67 LEU A C 1
ATOM 522 O O . LEU A 1 67 ? 0.101 0.167 7.822 1.00 98.44 67 LEU A O 1
ATOM 526 N N . ASN A 1 68 ? -1.575 -1.079 8.647 1.00 98.06 68 ASN A N 1
ATOM 527 C CA . ASN A 1 68 ? -2.549 0.004 8.708 1.00 98.06 68 ASN A CA 1
ATOM 528 C C . ASN A 1 68 ? -2.941 0.240 10.172 1.00 98.06 68 ASN A C 1
ATOM 530 O O . ASN A 1 68 ? -3.347 -0.697 10.860 1.00 98.06 68 ASN A O 1
ATOM 534 N N . ALA A 1 69 ? -2.837 1.479 10.647 1.00 98.19 69 ALA A N 1
ATOM 535 C CA . ALA A 1 69 ? -3.203 1.876 12.006 1.00 98.19 69 ALA A CA 1
ATOM 536 C C . ALA A 1 69 ? -4.372 2.866 11.988 1.00 98.19 69 ALA A C 1
ATOM 538 O O . ALA A 1 69 ? -4.303 3.890 11.317 1.00 98.19 69 ALA A O 1
ATOM 539 N N . PHE A 1 70 ? -5.415 2.599 12.773 1.00 97.56 70 PHE A N 1
ATOM 540 C CA . PHE A 1 70 ? -6.638 3.406 12.858 1.00 97.56 70 PHE A CA 1
ATOM 541 C C . PHE A 1 70 ? -6.824 3.909 14.297 1.00 97.56 70 PHE A C 1
ATOM 543 O O . PHE A 1 70 ? -7.544 3.282 15.084 1.00 97.56 70 PHE A O 1
ATOM 550 N N . PRO A 1 71 ? -6.142 5.005 14.684 1.00 95.62 71 PRO A N 1
ATOM 551 C CA . PRO A 1 71 ? -6.092 5.454 16.076 1.00 95.62 71 PRO A CA 1
ATOM 552 C C . PRO A 1 71 ? -7.366 6.178 16.529 1.00 95.62 71 PRO A C 1
ATOM 554 O O . PRO A 1 71 ? -7.586 6.341 17.725 1.00 95.62 71 PRO A O 1
ATOM 557 N N . PHE A 1 72 ? -8.213 6.608 15.595 1.00 95.88 72 PHE A N 1
ATOM 558 C CA . PHE A 1 72 ? -9.434 7.353 15.891 1.00 95.88 72 PHE A CA 1
ATOM 559 C C . PHE A 1 72 ? -10.591 6.422 16.267 1.00 95.88 72 PHE A C 1
ATOM 561 O O . PHE A 1 72 ? -10.558 5.226 15.981 1.00 95.88 72 PHE A O 1
ATOM 568 N N . ALA A 1 73 ? -11.615 6.960 16.935 1.00 92.94 73 ALA A N 1
ATOM 569 C CA . ALA A 1 73 ? -12.800 6.188 17.317 1.00 92.94 73 ALA A CA 1
ATOM 570 C C . ALA A 1 73 ? -13.555 5.683 16.078 1.00 92.94 73 ALA A C 1
ATOM 572 O O . ALA A 1 73 ? -13.850 4.494 15.966 1.00 92.94 73 ALA A O 1
ATOM 573 N N . ARG A 1 74 ? -13.792 6.579 15.112 1.00 90.81 74 ARG A N 1
ATOM 574 C CA . ARG A 1 74 ? -14.261 6.207 13.778 1.00 90.81 74 ARG A CA 1
ATOM 575 C C . ARG A 1 74 ? -13.068 5.637 13.007 1.00 90.81 74 ARG A C 1
ATOM 577 O O . ARG A 1 74 ? -12.049 6.301 12.849 1.00 90.81 74 ARG A O 1
ATOM 584 N N . LYS A 1 75 ? -13.161 4.369 12.599 1.00 94.38 75 LYS A N 1
ATOM 585 C CA . LYS A 1 75 ? -12.073 3.621 11.938 1.00 94.38 75 LYS A CA 1
ATOM 586 C C . LYS A 1 75 ? -12.023 3.869 10.427 1.00 94.38 75 LYS A C 1
ATOM 588 O O . LYS A 1 75 ? -11.656 2.968 9.675 1.00 94.38 75 LYS A O 1
ATOM 593 N N . ASP A 1 76 ? -12.429 5.061 9.996 1.00 95.69 76 ASP A N 1
ATOM 594 C CA . ASP A 1 76 ? -12.431 5.509 8.604 1.00 95.69 76 ASP A CA 1
ATOM 595 C C . ASP A 1 76 ? -11.088 6.119 8.202 1.00 95.69 76 ASP A C 1
ATOM 597 O O . ASP A 1 76 ? -10.637 5.899 7.087 1.00 95.69 76 ASP A O 1
ATOM 601 N N . PHE A 1 77 ? -10.405 6.815 9.108 1.00 97.38 77 PHE A N 1
ATOM 602 C CA . PHE A 1 77 ? -9.105 7.426 8.841 1.00 97.38 77 PHE A CA 1
ATOM 603 C C . PHE A 1 77 ? -7.970 6.758 9.626 1.00 97.38 77 PHE A C 1
ATOM 605 O O . PHE A 1 77 ? -8.100 6.419 10.806 1.00 97.38 77 PHE A O 1
ATOM 612 N N . GLY A 1 78 ? -6.827 6.584 8.969 1.00 97.31 78 GLY A N 1
ATOM 613 C CA . GLY A 1 78 ? -5.664 5.945 9.557 1.00 97.31 78 GLY A CA 1
ATOM 614 C C . GLY A 1 78 ? -4.360 6.246 8.838 1.00 97.31 78 GLY A C 1
ATOM 615 O O . GLY A 1 78 ? -4.295 7.028 7.891 1.00 97.31 78 GLY A O 1
ATOM 616 N N . PHE A 1 79 ? -3.316 5.584 9.308 1.00 98.31 79 PHE A N 1
ATOM 617 C CA . PHE A 1 79 ? -1.968 5.652 8.773 1.00 98.31 79 PHE A CA 1
ATOM 618 C C . PHE A 1 79 ? -1.600 4.329 8.124 1.00 98.31 79 PHE A C 1
ATOM 620 O O . PHE A 1 79 ? -2.047 3.264 8.553 1.00 98.31 79 PHE A O 1
ATOM 627 N N . HIS A 1 80 ? -0.772 4.417 7.099 1.00 98.06 80 HIS A N 1
ATOM 628 C CA . HIS A 1 80 ? -0.285 3.299 6.319 1.00 98.06 80 HIS A CA 1
ATOM 629 C C . HIS A 1 80 ? 1.237 3.295 6.356 1.00 98.06 80 HIS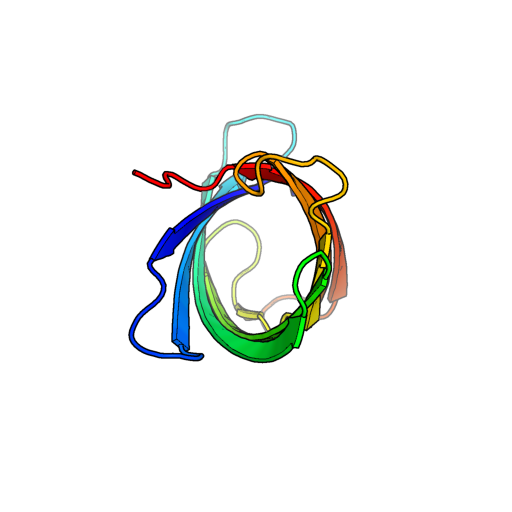 A C 1
ATOM 631 O O . HIS A 1 80 ? 1.851 4.348 6.199 1.00 98.06 80 HIS A O 1
ATOM 637 N N . PHE A 1 81 ? 1.828 2.122 6.545 1.00 98.31 81 PHE A N 1
ATOM 638 C CA . PHE A 1 81 ? 3.263 1.884 6.441 1.00 98.31 81 PHE A CA 1
ATOM 639 C C . PHE A 1 81 ? 3.475 0.600 5.650 1.00 98.31 81 PHE A C 1
ATOM 641 O O . PHE A 1 81 ? 2.817 -0.398 5.936 1.00 98.31 81 PHE A O 1
ATOM 648 N N . GLU A 1 82 ? 4.396 0.593 4.697 1.00 98.50 82 GLU A N 1
ATOM 649 C CA . GLU A 1 82 ? 4.689 -0.585 3.884 1.00 98.50 82 GLU A CA 1
ATOM 650 C C . GLU A 1 82 ? 6.187 -0.711 3.637 1.00 98.50 82 GLU A C 1
ATOM 652 O O . GLU A 1 82 ? 6.896 0.273 3.423 1.00 98.50 82 GLU A O 1
ATOM 657 N N . LEU A 1 83 ? 6.653 -1.954 3.649 1.00 98.31 83 LEU A N 1
ATOM 658 C CA . LEU A 1 83 ? 7.947 -2.352 3.136 1.00 98.31 83 LEU A CA 1
ATOM 659 C C . LEU A 1 83 ? 7.717 -3.338 1.991 1.00 98.31 83 LEU A C 1
ATOM 661 O O . LEU A 1 83 ? 7.058 -4.357 2.180 1.00 98.31 83 LEU A O 1
ATOM 665 N N . ALA A 1 84 ? 8.258 -3.049 0.816 1.00 97.94 84 ALA A N 1
ATOM 666 C CA . ALA A 1 84 ? 8.061 -3.853 -0.380 1.00 97.94 84 ALA A CA 1
ATOM 667 C C . ALA A 1 84 ? 9.391 -4.038 -1.117 1.00 97.94 84 ALA A C 1
ATOM 669 O O . ALA A 1 84 ? 9.916 -3.071 -1.671 1.00 97.94 84 ALA A O 1
ATOM 670 N N . PRO A 1 85 ? 9.963 -5.251 -1.146 1.00 97.50 85 PRO A N 1
ATOM 671 C CA . PRO A 1 85 ? 10.938 -5.609 -2.159 1.00 97.50 85 PRO A CA 1
ATOM 672 C C . PRO A 1 85 ? 10.302 -5.498 -3.547 1.00 97.50 85 PRO A C 1
ATOM 674 O O . PRO A 1 85 ? 9.188 -5.990 -3.764 1.00 97.50 85 PRO A O 1
ATOM 677 N N . LEU A 1 86 ? 11.025 -4.863 -4.464 1.00 96.50 86 LEU A N 1
ATOM 678 C CA . LEU A 1 86 ? 10.763 -4.887 -5.893 1.00 96.50 86 LEU A CA 1
ATOM 679 C C . LEU A 1 86 ? 11.876 -5.677 -6.569 1.00 96.50 86 LEU A C 1
ATOM 681 O O . LEU A 1 86 ? 13.048 -5.434 -6.287 1.00 96.50 86 LEU A O 1
ATOM 685 N N . VAL A 1 87 ? 11.491 -6.648 -7.395 1.00 97.00 87 VAL A N 1
ATOM 686 C CA . VAL A 1 87 ? 12.408 -7.570 -8.078 1.00 97.00 87 VAL A CA 1
ATOM 687 C C . VAL A 1 87 ? 12.065 -7.587 -9.560 1.00 97.00 87 VAL A C 1
ATOM 689 O O . VAL A 1 87 ? 10.926 -7.894 -9.918 1.00 97.00 87 VAL A O 1
ATOM 692 N N . GLY A 1 88 ? 13.022 -7.257 -10.419 1.00 95.00 88 GLY A N 1
ATOM 693 C CA . GLY A 1 88 ? 12.763 -7.053 -11.845 1.00 95.00 88 GLY A CA 1
ATOM 694 C C . GLY A 1 88 ? 13.931 -6.370 -12.538 1.00 95.00 88 GLY A C 1
ATOM 695 O O . GLY A 1 88 ? 15.050 -6.873 -12.484 1.00 95.00 88 GLY A O 1
ATOM 696 N N . ASP A 1 89 ? 13.675 -5.225 -13.168 1.00 90.25 89 ASP A N 1
ATOM 697 C CA . ASP A 1 89 ? 14.716 -4.455 -13.865 1.00 90.25 89 ASP A CA 1
ATOM 698 C C . ASP A 1 89 ? 15.819 -3.980 -12.912 1.00 90.25 89 ASP A C 1
ATOM 700 O O . ASP A 1 89 ? 17.007 -4.014 -13.236 1.00 90.25 89 ASP A O 1
ATOM 704 N N . PHE A 1 90 ? 15.415 -3.564 -11.710 1.00 90.75 90 PHE A N 1
ATOM 705 C CA . PHE A 1 90 ? 16.309 -3.235 -10.612 1.00 90.75 90 PHE A CA 1
ATOM 706 C C . PHE A 1 90 ? 15.747 -3.779 -9.306 1.00 90.75 90 PHE A C 1
ATOM 708 O O . PHE A 1 90 ? 14.590 -3.525 -8.964 1.00 90.75 90 PHE A O 1
ATOM 715 N N . ASP A 1 91 ? 16.599 -4.463 -8.548 1.00 95.25 91 ASP A N 1
ATOM 716 C CA . ASP A 1 91 ? 16.237 -5.007 -7.246 1.00 95.25 91 ASP A CA 1
ATOM 717 C C . ASP A 1 91 ? 16.446 -3.952 -6.158 1.00 95.25 91 ASP A C 1
ATOM 719 O O . ASP A 1 91 ? 17.568 -3.501 -5.909 1.00 95.25 91 ASP A O 1
ATOM 723 N N . TYR A 1 92 ? 15.369 -3.554 -5.481 1.00 93.88 92 TYR A N 1
ATOM 724 C CA . TYR A 1 92 ? 15.456 -2.609 -4.369 1.00 93.88 92 TYR A CA 1
ATOM 725 C C . TYR A 1 92 ? 14.336 -2.793 -3.350 1.00 93.88 92 TYR A C 1
ATOM 727 O O . TYR A 1 92 ? 13.281 -3.368 -3.611 1.00 93.88 92 TYR A O 1
ATOM 735 N N . LEU A 1 93 ? 14.578 -2.276 -2.147 1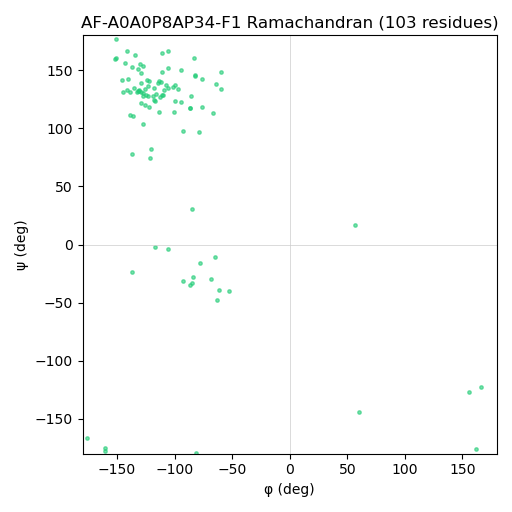.00 96.56 93 LEU A N 1
ATOM 736 C CA . LEU A 1 93 ? 13.623 -2.289 -1.050 1.00 96.56 93 LEU A CA 1
ATOM 737 C C . LEU A 1 93 ? 12.942 -0.921 -0.945 1.00 96.56 93 LEU A C 1
ATOM 739 O O . LEU A 1 93 ? 13.589 0.075 -0.622 1.00 96.56 93 LEU A O 1
ATOM 743 N N . ARG A 1 94 ? 11.633 -0.867 -1.200 1.00 95.19 94 ARG A N 1
ATOM 744 C CA . ARG A 1 94 ? 10.821 0.349 -1.080 1.00 95.19 94 ARG A CA 1
ATOM 745 C C . ARG A 1 94 ? 10.156 0.406 0.289 1.00 95.19 94 ARG A C 1
ATOM 747 O O . ARG A 1 94 ? 9.394 -0.487 0.641 1.00 95.19 94 ARG A O 1
ATOM 754 N N . GLY A 1 95 ? 10.403 1.479 1.034 1.00 97.00 95 GLY A N 1
ATOM 755 C CA . GLY A 1 95 ? 9.619 1.839 2.217 1.00 97.00 95 GLY A CA 1
ATOM 756 C C . GLY A 1 95 ? 8.634 2.957 1.887 1.00 97.00 95 GLY A C 1
ATOM 757 O O . GLY A 1 95 ? 9.020 3.933 1.243 1.00 97.00 95 GLY A O 1
ATOM 758 N N . THR A 1 96 ? 7.385 2.845 2.332 1.00 95.88 96 THR A N 1
ATOM 759 C CA . THR A 1 96 ? 6.391 3.918 2.215 1.00 95.88 96 THR A CA 1
ATOM 760 C C . THR A 1 96 ? 5.670 4.158 3.535 1.00 95.88 96 THR A C 1
ATOM 762 O O . THR A 1 96 ? 5.521 3.269 4.375 1.00 95.88 96 THR A O 1
ATOM 765 N N . PHE A 1 97 ? 5.231 5.399 3.721 1.00 97.25 97 PHE A N 1
ATOM 766 C CA . PHE A 1 97 ? 4.310 5.789 4.775 1.00 97.25 97 PHE A CA 1
ATOM 767 C C . PHE A 1 97 ? 3.275 6.743 4.185 1.00 97.25 97 PHE A C 1
ATOM 769 O O . PHE A 1 97 ? 3.550 7.450 3.214 1.00 97.25 97 PHE A O 1
ATOM 776 N N . GLY A 1 98 ? 2.084 6.780 4.762 1.00 97.31 98 GLY A N 1
ATOM 777 C CA . GLY A 1 98 ? 1.025 7.638 4.262 1.00 97.31 98 GLY A CA 1
ATOM 778 C C . GLY A 1 98 ? -0.226 7.595 5.114 1.00 97.31 98 GLY A C 1
ATOM 779 O O . GLY A 1 98 ? -0.239 7.089 6.238 1.00 97.31 98 GLY A O 1
ATOM 780 N N . ILE A 1 99 ? -1.292 8.140 4.546 1.00 97.81 99 ILE A N 1
ATOM 781 C CA . ILE A 1 99 ? -2.628 8.142 5.132 1.00 97.81 99 ILE A CA 1
ATOM 782 C C . ILE A 1 99 ? -3.514 7.141 4.398 1.00 97.81 99 ILE A C 1
ATOM 784 O O . ILE A 1 99 ? -3.322 6.869 3.215 1.00 97.81 99 ILE A O 1
ATOM 788 N N . ARG A 1 100 ? -4.506 6.608 5.104 1.00 97.25 100 ARG A N 1
ATOM 789 C CA . ARG A 1 100 ? -5.510 5.702 4.555 1.00 97.25 100 ARG A CA 1
ATOM 790 C C . ARG A 1 100 ? -6.893 6.170 4.960 1.00 97.25 100 ARG A C 1
ATOM 792 O O . ARG A 1 100 ? -7.142 6.411 6.138 1.00 97.25 100 ARG A O 1
ATOM 799 N N . TYR A 1 101 ? -7.788 6.232 3.983 1.00 96.88 101 TYR A N 1
ATOM 800 C CA . TYR A 1 101 ? -9.207 6.454 4.210 1.00 96.88 101 TYR A CA 1
ATOM 801 C C . TYR A 1 101 ? -10.004 5.208 3.819 1.00 96.88 101 TYR A C 1
ATOM 803 O O . TYR A 1 101 ? -9.682 4.537 2.837 1.00 96.88 101 TYR A O 1
ATOM 811 N N . ARG A 1 102 ? -11.029 4.881 4.602 1.00 94.88 102 ARG A N 1
ATOM 812 C CA . ARG A 1 102 ? -11.987 3.810 4.351 1.00 94.88 102 ARG A CA 1
ATOM 813 C C . ARG A 1 102 ? -13.371 4.417 4.237 1.00 94.88 102 ARG A C 1
ATOM 815 O O . ARG A 1 102 ? -13.833 5.102 5.145 1.00 94.88 102 ARG A O 1
ATOM 822 N N . PHE A 1 103 ? -14.041 4.083 3.147 1.00 92.81 103 PHE A N 1
ATOM 823 C CA . PHE A 1 1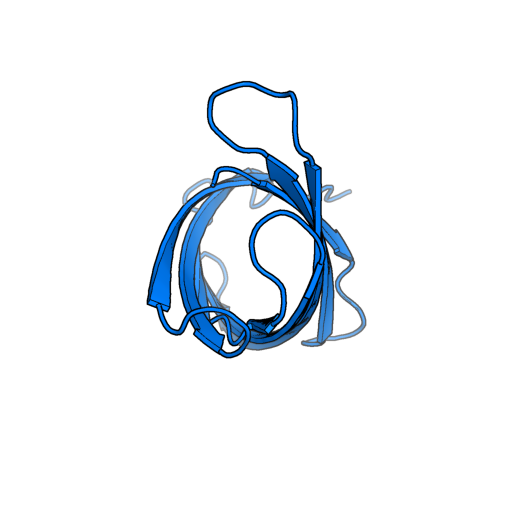03 ? -15.448 4.384 2.953 1.00 92.81 103 PHE A CA 1
ATOM 824 C C . PHE A 1 103 ? -16.254 3.355 3.752 1.00 92.81 103 PHE A C 1
ATOM 826 O O . PHE A 1 103 ? -16.403 2.213 3.323 1.00 92.81 103 PHE A O 1
ATOM 833 N N . ILE A 1 104 ? -16.656 3.737 4.964 1.00 84.50 104 ILE A N 1
ATOM 834 C CA . ILE A 1 104 ? -17.534 2.954 5.840 1.00 84.50 104 ILE A CA 1
ATOM 835 C C . ILE A 1 104 ? -18.897 3.647 5.894 1.00 84.50 104 ILE A C 1
ATOM 837 O O . ILE A 1 104 ? -18.945 4.869 6.067 1.00 84.50 104 ILE A O 1
ATOM 841 N N . ASP A 1 105 ? -19.965 2.871 5.726 1.00 66.31 105 ASP A N 1
ATOM 842 C CA . ASP A 1 105 ? -21.350 3.337 5.874 1.00 66.31 105 ASP A CA 1
ATOM 843 C C . ASP A 1 105 ? -21.707 3.595 7.348 1.00 66.31 105 ASP A C 1
ATOM 845 O O . ASP A 1 105 ? -21.243 2.823 8.225 1.00 66.31 105 ASP A O 1
#

Secondary structure (DSSP, 8-state):
--EEEEE--BTTTEEEEEEEEE-TTSSSEEEEEEEEEEEEE-SSEEEEEEEEEEESSS-EEE--EEEEE--SSSTTEEEEEEEEEEEESS-EEEEEEEEEE----